Protein AF-B7Q500-F1 (afdb_monomer_lite)

Secondary structure (DSSP, 8-state):
-PPPPPPHHHHHHHHHHH--SS-HHHHHHHHHHHHHHHHHHS----TTPPP--HHHHHHHHHHHHHHHHHHHH-STHHHHHHHHHHHHHS-SSS---HHHHHHHHHHHHH-HHHHHHTHHHHHHHHTTGGGS-HHHHHHHHHHHHHHHHH-HHHHHHHHHHHHHHHH--

Sequence (169 aa):
MIPKPQDPRRIIVNMIQHSKCGWEESSQSLAELGFLLMDAFGPRTGFGRGPNTAISNDCCQLGLSIILEIFKVNKIACYNILDLLSKRLLPKTTAPVEHYFELFARMIQACPQLLVQCQARIQQLLGQLPNLPCHTTTQLLRAATPLIKVSLALRDWLMIMLRKLVFHR

pLDDT: mean 86.13, std 11.55, range [45.09, 96.88]

InterPro domains:
  IPR026171 Fanconi anemia group I protein [PTHR21818] (6-169)
  IPR029315 FANCI solenoid 2 domain [PF14676] (28-169)

Organism: Ixodes scapularis (NCBI:txid6945)

Foldseek 3Di:
DPPDDDDVLVVLLVVLQPPQDDCPVVLLVQLVVLVVLLVVLPDFDDDPDDHSDPVSVVSNVSSLSSNLSSVLRPLVCPLVNLVSLLVQLQPPDPGDNVSSLVSLLVSCVRCLPSVLVVLVSVCVSLLCLVRHDPVSNVSSCVSCVVSCVVDPVSVVSSVVSVVVVVVPD

Radius of gyration: 17.5 Å; chains: 1; bounding box: 46×30×65 Å

Structure (mmCIF, N/CA/C/O backbone):
data_AF-B7Q500-F1
#
_entry.id   AF-B7Q500-F1
#
loop_
_atom_site.group_PDB
_atom_site.id
_atom_site.type_symbol
_atom_site.label_atom_id
_atom_site.label_alt_id
_atom_site.label_comp_id
_atom_site.label_asym_id
_atom_site.label_entity_id
_atom_site.label_seq_id
_atom_site.pdbx_PDB_ins_code
_atom_site.Cartn_x
_atom_site.Cartn_y
_atom_site.Cartn_z
_atom_site.occupancy
_atom_site.B_iso_or_equiv
_atom_site.auth_seq_id
_atom_site.auth_comp_id
_atom_site.auth_asym_id
_atom_site.auth_atom_id
_atom_site.pdbx_PDB_model_num
ATOM 1 N N . MET A 1 1 ? 14.564 -16.771 36.698 1.00 51.12 1 MET A N 1
ATOM 2 C CA . MET A 1 1 ? 13.984 -16.873 35.339 1.00 51.12 1 MET A CA 1
ATOM 3 C C . MET A 1 1 ? 14.304 -15.581 34.607 1.00 51.12 1 MET A C 1
ATOM 5 O O . MET A 1 1 ? 13.882 -14.535 35.074 1.00 51.12 1 MET A O 1
ATOM 9 N N . ILE A 1 2 ? 15.098 -15.624 33.536 1.00 52.78 2 ILE A N 1
ATOM 10 C CA . ILE A 1 2 ? 15.349 -14.436 32.705 1.00 52.78 2 ILE A CA 1
ATOM 11 C C . ILE A 1 2 ? 14.108 -14.251 31.815 1.00 52.78 2 ILE A C 1
ATOM 13 O O . ILE A 1 2 ? 13.712 -15.223 31.164 1.00 52.78 2 ILE A O 1
ATOM 17 N N . PRO A 1 3 ? 13.449 -13.076 31.802 1.00 66.69 3 PRO A N 1
ATOM 18 C CA . PRO A 1 3 ? 12.312 -12.839 30.921 1.00 66.69 3 PRO A CA 1
ATOM 19 C C . PRO A 1 3 ? 12.732 -13.071 29.470 1.00 66.69 3 PRO A C 1
ATOM 21 O O . PRO A 1 3 ? 13.760 -12.556 29.030 1.00 66.69 3 PRO A O 1
ATOM 24 N N . LYS A 1 4 ? 11.949 -13.852 28.721 1.00 74.12 4 LYS A N 1
ATOM 25 C CA . LYS A 1 4 ? 12.187 -14.030 27.285 1.00 74.12 4 LYS A CA 1
ATOM 26 C C . LYS A 1 4 ? 12.161 -12.645 26.617 1.00 74.12 4 LYS A C 1
ATOM 28 O O . LYS A 1 4 ? 11.211 -11.901 26.883 1.00 74.12 4 LYS A O 1
ATOM 33 N N . PRO A 1 5 ? 13.145 -12.298 25.765 1.00 69.88 5 PRO A N 1
ATOM 34 C CA . PRO A 1 5 ? 13.110 -11.049 25.015 1.00 69.88 5 PRO A CA 1
ATOM 35 C C . PRO A 1 5 ? 11.787 -10.970 24.255 1.00 69.88 5 PRO A C 1
ATOM 37 O O . PRO A 1 5 ? 11.410 -11.913 23.556 1.00 69.88 5 PRO A O 1
ATOM 40 N N . GLN A 1 6 ? 11.038 -9.889 24.456 1.00 73.19 6 GLN A N 1
ATOM 41 C CA . GLN A 1 6 ? 9.791 -9.691 23.734 1.00 73.19 6 GLN A CA 1
ATOM 42 C C . GLN A 1 6 ? 10.103 -9.300 22.288 1.00 73.19 6 GLN A C 1
ATOM 44 O O . GLN A 1 6 ? 10.992 -8.488 22.045 1.00 73.19 6 GLN A O 1
ATOM 49 N N . ASP A 1 7 ? 9.361 -9.876 21.342 1.00 84.25 7 ASP A N 1
ATOM 50 C CA . ASP A 1 7 ? 9.485 -9.546 19.923 1.00 84.25 7 ASP A CA 1
ATOM 51 C C . ASP A 1 7 ? 9.196 -8.043 19.705 1.00 84.25 7 ASP A C 1
ATOM 53 O O . ASP A 1 7 ? 8.075 -7.600 19.998 1.00 84.25 7 ASP A O 1
ATOM 57 N N . PRO A 1 8 ? 10.166 -7.250 19.203 1.00 83.38 8 PRO A N 1
ATOM 58 C CA . PRO A 1 8 ? 9.995 -5.813 18.996 1.00 83.38 8 PRO A CA 1
ATOM 59 C C . PRO A 1 8 ? 8.817 -5.493 18.074 1.00 83.38 8 PRO A C 1
ATOM 61 O O . PRO A 1 8 ? 8.131 -4.493 18.291 1.00 83.38 8 PRO A O 1
ATOM 64 N N . ARG A 1 9 ? 8.505 -6.368 17.105 1.00 86.12 9 ARG A N 1
ATOM 65 C CA . ARG A 1 9 ? 7.332 -6.211 16.236 1.00 86.12 9 ARG A CA 1
ATOM 66 C C . ARG A 1 9 ? 6.048 -6.168 17.044 1.00 86.12 9 ARG A C 1
ATOM 68 O O . ARG A 1 9 ? 5.220 -5.286 16.837 1.00 86.12 9 ARG A O 1
ATOM 75 N N . ARG A 1 10 ? 5.900 -7.091 17.995 1.00 87.44 10 ARG A N 1
ATOM 76 C CA . ARG A 1 10 ? 4.719 -7.171 18.856 1.00 87.44 10 ARG A CA 1
ATOM 77 C C . ARG A 1 10 ? 4.587 -5.937 19.743 1.00 87.44 10 ARG A C 1
ATOM 79 O O . ARG A 1 10 ? 3.480 -5.440 19.911 1.00 87.44 10 ARG A O 1
ATOM 86 N N . ILE A 1 11 ? 5.696 -5.434 20.289 1.00 88.00 11 ILE A N 1
ATOM 87 C CA . ILE A 1 11 ? 5.688 -4.233 21.139 1.00 88.00 11 ILE A CA 1
ATOM 88 C C . ILE A 1 11 ? 5.220 -3.016 20.337 1.00 88.00 11 ILE A C 1
ATOM 90 O O . ILE A 1 11 ? 4.307 -2.317 20.771 1.00 88.00 11 ILE A O 1
ATOM 94 N N . ILE A 1 12 ? 5.804 -2.787 19.157 1.00 87.19 12 ILE A N 1
ATOM 95 C CA . ILE A 1 12 ? 5.493 -1.621 18.319 1.00 87.19 12 ILE A CA 1
ATOM 96 C C . ILE A 1 12 ? 4.048 -1.683 17.809 1.00 87.19 12 ILE A C 1
ATOM 98 O O . ILE A 1 12 ? 3.319 -0.699 17.913 1.00 87.19 12 ILE A O 1
ATOM 102 N N . VAL A 1 13 ? 3.600 -2.842 17.315 1.00 86.75 13 VAL A N 1
ATOM 103 C CA . VAL A 1 13 ? 2.211 -3.038 16.860 1.00 86.75 13 VAL A CA 1
ATOM 104 C C . VAL A 1 13 ? 1.225 -2.797 18.006 1.00 86.75 13 VAL A C 1
ATOM 106 O O . VAL A 1 13 ? 0.255 -2.063 17.828 1.00 86.75 13 VAL A O 1
ATOM 109 N N . ASN A 1 14 ? 1.500 -3.329 19.202 1.00 87.00 14 ASN A N 1
ATOM 110 C CA . ASN A 1 14 ? 0.663 -3.073 20.373 1.00 87.00 14 ASN A CA 1
ATOM 111 C C . ASN A 1 14 ? 0.640 -1.584 20.738 1.00 87.00 14 ASN A C 1
ATOM 113 O O . ASN A 1 14 ? -0.421 -1.061 21.064 1.00 87.00 14 ASN A O 1
ATOM 117 N N . MET A 1 15 ? 1.777 -0.890 20.673 1.00 85.81 15 MET A N 1
ATOM 118 C CA . MET A 1 15 ? 1.836 0.546 20.951 1.00 85.81 15 MET A CA 1
ATOM 119 C C . MET A 1 15 ? 0.925 1.333 19.999 1.00 85.81 15 MET A C 1
ATOM 121 O O . MET A 1 15 ? 0.135 2.153 20.458 1.00 85.81 15 MET A O 1
ATOM 125 N N . ILE A 1 16 ? 0.974 1.029 18.698 1.00 86.69 16 ILE A N 1
ATOM 126 C CA . ILE A 1 16 ? 0.135 1.675 17.676 1.00 86.69 16 ILE A CA 1
ATOM 127 C C . ILE A 1 16 ? -1.356 1.420 17.949 1.00 86.69 16 ILE A C 1
ATOM 129 O O . ILE A 1 16 ? -2.155 2.350 17.901 1.00 86.69 16 ILE A O 1
ATOM 133 N N . GLN A 1 17 ? -1.734 0.187 18.297 1.00 83.94 17 GLN A N 1
ATOM 134 C CA . GLN A 1 17 ? -3.132 -0.178 18.573 1.00 83.94 17 GLN A CA 1
ATOM 135 C C . GLN A 1 17 ? -3.739 0.539 19.783 1.00 83.94 17 GLN A C 1
ATOM 137 O O . GLN A 1 17 ? -4.941 0.811 19.808 1.00 83.94 17 GLN A O 1
ATOM 142 N N . HIS A 1 18 ? -2.931 0.810 20.808 1.00 81.19 18 HIS A N 1
ATOM 143 C CA . HIS A 1 18 ? -3.419 1.355 22.077 1.00 81.19 18 HIS A CA 1
ATOM 144 C C . HIS A 1 18 ? -3.279 2.878 22.174 1.00 81.19 18 HIS A C 1
ATOM 146 O O . HIS A 1 18 ? -3.793 3.474 23.122 1.00 81.19 18 HIS A O 1
ATOM 152 N N . SER A 1 19 ? -2.650 3.523 21.190 1.00 71.31 19 SER A N 1
ATOM 153 C CA . SER A 1 19 ? -2.506 4.975 21.168 1.00 71.31 19 SER A CA 1
ATOM 154 C C . SER A 1 19 ? -3.728 5.640 20.529 1.00 71.31 19 SER A C 1
ATOM 156 O O . SER A 1 19 ? -3.849 5.727 19.311 1.00 71.31 19 SER A O 1
ATOM 158 N N . LYS A 1 20 ? -4.691 6.063 21.358 1.00 62.88 20 LYS A N 1
ATOM 159 C CA . LYS A 1 20 ? -6.027 6.501 20.906 1.00 62.88 20 LYS A CA 1
ATOM 160 C C . LYS A 1 20 ? -6.207 8.016 20.714 1.00 62.88 20 LYS A C 1
ATOM 162 O O . LYS A 1 20 ? -7.281 8.413 20.277 1.00 62.88 20 LYS A O 1
ATOM 167 N N . CYS A 1 21 ? -5.228 8.871 21.037 1.00 60.34 21 CYS A N 1
ATOM 168 C CA . CYS A 1 21 ? -5.423 10.330 20.978 1.00 60.34 21 CYS A CA 1
ATOM 169 C C . CYS A 1 21 ? -4.141 11.105 20.615 1.00 60.34 21 CYS A C 1
ATOM 171 O O . CYS A 1 21 ? -3.092 10.847 21.196 1.00 60.34 21 CYS A O 1
ATOM 173 N N . GLY A 1 22 ? -4.232 12.066 19.683 1.00 63.25 22 GLY A N 1
ATOM 174 C CA . GLY A 1 22 ? -3.153 13.017 19.348 1.00 63.25 22 GLY A CA 1
ATOM 175 C C . GLY A 1 22 ? -2.041 12.498 18.426 1.00 63.25 22 GLY A C 1
ATOM 176 O O . GLY A 1 22 ? -1.045 13.182 18.228 1.00 63.25 22 GLY A O 1
ATOM 177 N N . TRP A 1 23 ? -2.195 11.303 17.854 1.00 70.94 23 TRP A N 1
ATOM 178 C CA . TRP A 1 23 ? -1.140 10.610 17.103 1.00 70.94 23 TRP A CA 1
ATOM 179 C C . TRP A 1 23 ? -1.184 10.832 15.590 1.00 70.94 23 TRP A C 1
ATOM 181 O O . TRP A 1 23 ? -0.582 10.059 14.856 1.00 70.94 23 TRP A O 1
ATOM 191 N N . GLU A 1 24 ? -1.870 11.857 15.090 1.00 72.56 24 GLU A N 1
ATOM 192 C CA . GLU A 1 24 ? -1.942 12.116 13.643 1.00 72.56 24 GLU A CA 1
ATOM 193 C C . GLU A 1 24 ? -0.548 12.360 13.042 1.00 72.56 24 GLU A C 1
ATOM 195 O O . GLU A 1 24 ? -0.126 11.653 12.126 1.00 72.56 24 GLU A O 1
ATOM 200 N N . GLU A 1 25 ? 0.222 13.274 13.638 1.00 74.94 25 GLU A N 1
ATOM 201 C CA . GLU A 1 25 ? 1.596 13.574 13.215 1.00 74.94 25 GLU A CA 1
ATOM 202 C C . GLU A 1 25 ? 2.540 12.384 13.459 1.00 74.94 25 GLU A C 1
ATOM 204 O O . GLU A 1 25 ? 3.351 12.023 12.606 1.00 74.94 25 GLU A O 1
ATOM 209 N N . SER A 1 26 ? 2.379 11.683 14.586 1.00 81.00 26 SER A N 1
ATOM 210 C CA . SER A 1 26 ? 3.158 10.475 14.886 1.00 81.00 26 SER A CA 1
ATOM 211 C C . SER A 1 26 ? 2.848 9.318 13.929 1.00 81.00 26 SER A C 1
ATOM 213 O O . SER A 1 26 ? 3.750 8.563 13.575 1.00 81.00 26 SER A O 1
ATOM 215 N N . SER A 1 27 ? 1.600 9.182 13.469 1.00 83.38 27 SER A N 1
ATOM 216 C CA . SER A 1 27 ? 1.169 8.159 12.505 1.00 83.38 27 SER A CA 1
ATOM 217 C C . SER A 1 27 ? 1.848 8.359 11.158 1.00 83.38 27 SER A C 1
ATOM 219 O O . SER A 1 27 ? 2.264 7.387 10.528 1.00 83.38 27 SER A O 1
ATOM 221 N N . GLN A 1 28 ? 1.996 9.613 10.726 1.00 86.31 28 GLN A N 1
ATOM 222 C CA . GLN A 1 28 ? 2.730 9.938 9.510 1.00 86.31 28 GLN A CA 1
ATOM 223 C C . GLN A 1 28 ? 4.206 9.543 9.632 1.00 86.31 28 GLN A C 1
ATOM 225 O O . GLN A 1 28 ? 4.689 8.765 8.808 1.00 86.31 28 GLN A O 1
ATOM 230 N N . SER A 1 29 ? 4.893 9.995 10.682 1.00 88.69 29 SER A N 1
ATOM 231 C CA . SER A 1 29 ? 6.312 9.682 10.904 1.00 88.69 29 SER A CA 1
ATOM 232 C C . SER A 1 29 ? 6.565 8.179 11.067 1.00 88.69 29 SER A C 1
ATOM 234 O O . S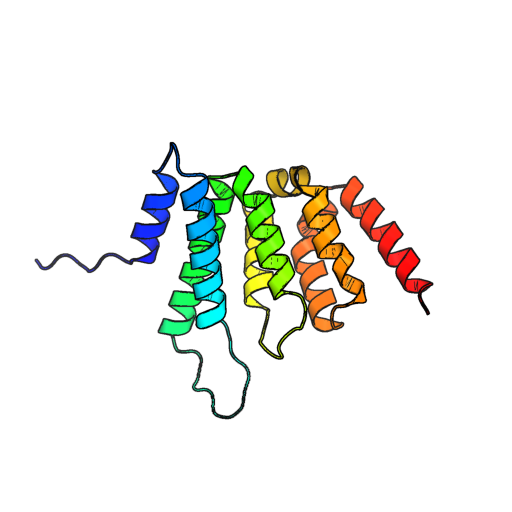ER A 1 29 ? 7.565 7.650 10.583 1.00 88.69 29 SER A O 1
ATOM 236 N N . LEU A 1 30 ? 5.646 7.446 11.703 1.00 90.88 30 LEU A N 1
ATOM 237 C CA . LEU A 1 30 ? 5.745 5.991 11.830 1.00 90.88 30 LEU A CA 1
ATOM 238 C C . LEU A 1 30 ? 5.465 5.261 10.514 1.00 90.88 30 LEU A C 1
ATOM 240 O O . LEU A 1 30 ? 6.096 4.240 10.244 1.00 90.88 30 LEU A O 1
ATOM 244 N N . ALA A 1 31 ? 4.561 5.771 9.674 1.00 93.06 31 ALA A N 1
ATOM 245 C CA . ALA A 1 31 ? 4.368 5.231 8.334 1.00 93.06 31 ALA A CA 1
ATOM 246 C C . ALA A 1 31 ? 5.637 5.433 7.495 1.00 93.06 31 ALA A C 1
ATOM 248 O O . ALA A 1 31 ? 6.090 4.499 6.836 1.00 93.06 31 ALA A O 1
ATOM 249 N N . GLU A 1 32 ? 6.253 6.615 7.573 1.00 93.62 32 GLU A N 1
ATOM 250 C CA . GLU A 1 32 ? 7.539 6.909 6.934 1.00 93.62 32 GLU A CA 1
ATOM 251 C C . GLU A 1 32 ? 8.654 5.985 7.438 1.00 93.62 32 GLU A C 1
ATOM 253 O O . GLU A 1 32 ? 9.384 5.426 6.620 1.00 93.62 32 GLU A O 1
ATOM 258 N N . LEU A 1 33 ? 8.733 5.733 8.750 1.00 94.12 33 LEU A N 1
ATOM 259 C CA . LEU A 1 33 ? 9.646 4.744 9.332 1.00 94.12 33 LEU A CA 1
ATOM 260 C C . LEU A 1 33 ? 9.386 3.333 8.786 1.00 94.12 33 LEU A C 1
ATOM 262 O O . LEU A 1 33 ? 10.324 2.624 8.424 1.00 94.12 33 LEU A O 1
ATOM 266 N N . GLY A 1 34 ? 8.122 2.914 8.710 1.00 95.69 34 GLY A N 1
ATOM 267 C CA . GLY A 1 34 ? 7.753 1.609 8.166 1.00 95.69 34 GLY A CA 1
ATOM 268 C C . GLY A 1 34 ? 8.203 1.454 6.714 1.00 95.69 34 GLY A C 1
ATOM 269 O O . GLY A 1 34 ? 8.785 0.432 6.344 1.00 95.69 34 GLY A O 1
ATOM 270 N N . PHE A 1 35 ? 8.022 2.498 5.905 1.00 95.56 35 PHE A N 1
ATOM 271 C CA . PHE A 1 35 ? 8.520 2.512 4.539 1.00 95.56 35 PHE A CA 1
ATOM 272 C C . PHE A 1 35 ? 10.051 2.551 4.474 1.00 95.56 35 PHE A C 1
ATOM 274 O O . PHE A 1 35 ? 10.621 1.851 3.647 1.00 95.56 35 PHE A O 1
ATOM 281 N N . LEU A 1 36 ? 10.727 3.294 5.356 1.00 94.75 36 LEU A N 1
ATOM 282 C CA . LEU A 1 36 ? 12.189 3.311 5.443 1.00 94.75 36 LEU A CA 1
ATOM 283 C C . LEU A 1 36 ? 12.749 1.909 5.726 1.00 94.75 36 LEU A C 1
ATOM 285 O O . LEU A 1 36 ? 13.736 1.507 5.115 1.00 94.75 36 LEU A O 1
ATOM 289 N N . LEU A 1 37 ? 12.102 1.140 6.608 1.00 94.31 37 LEU A N 1
ATOM 290 C CA . LEU A 1 37 ? 12.465 -0.256 6.864 1.00 94.31 37 LEU A CA 1
ATOM 291 C C . LEU A 1 37 ? 12.269 -1.130 5.618 1.00 94.31 37 LEU A C 1
ATOM 293 O O . LEU A 1 37 ? 13.145 -1.925 5.283 1.00 94.31 37 LEU A O 1
ATOM 297 N N . MET A 1 38 ? 11.156 -0.968 4.901 1.00 93.94 38 MET A N 1
ATOM 298 C CA . MET A 1 38 ? 10.913 -1.686 3.643 1.00 93.94 38 MET A CA 1
ATOM 299 C C . MET A 1 38 ? 11.910 -1.300 2.539 1.00 93.94 38 MET A C 1
ATOM 301 O O . MET A 1 38 ? 12.334 -2.163 1.775 1.00 93.94 38 MET A O 1
ATOM 305 N N . ASP A 1 39 ? 12.318 -0.033 2.467 1.00 91.31 39 ASP A N 1
ATOM 306 C CA . ASP A 1 39 ? 13.309 0.466 1.507 1.00 91.31 39 ASP A CA 1
ATOM 307 C C . ASP A 1 39 ? 14.712 -0.075 1.830 1.00 91.31 39 ASP A C 1
ATOM 309 O O . ASP A 1 39 ? 15.461 -0.494 0.945 1.00 91.31 39 ASP A O 1
ATOM 313 N N . ALA A 1 40 ? 15.075 -0.087 3.116 1.00 90.06 40 ALA A N 1
ATOM 314 C CA . ALA A 1 40 ? 16.387 -0.522 3.575 1.00 90.06 40 ALA A CA 1
ATOM 315 C C . ALA A 1 40 ? 16.552 -2.046 3.506 1.00 90.06 40 ALA A C 1
ATOM 317 O O . ALA A 1 40 ? 17.613 -2.519 3.091 1.00 90.06 40 ALA A O 1
ATOM 318 N N . PHE A 1 41 ? 15.521 -2.805 3.880 1.00 90.50 41 PHE A N 1
ATOM 319 C CA . PHE A 1 41 ? 15.612 -4.250 4.110 1.00 90.50 41 PHE A CA 1
ATOM 320 C C . PHE A 1 41 ? 14.772 -5.103 3.149 1.00 90.50 41 PHE A C 1
ATOM 322 O O . PHE A 1 41 ? 14.749 -6.330 3.286 1.00 90.50 41 PHE A O 1
ATOM 329 N N . GLY A 1 42 ? 14.096 -4.480 2.179 1.00 87.38 42 GLY A N 1
ATOM 330 C CA . GLY A 1 42 ? 13.365 -5.178 1.126 1.00 87.38 42 GLY A CA 1
ATOM 331 C C . GLY A 1 42 ? 14.273 -6.023 0.221 1.00 87.38 42 GLY A C 1
ATOM 332 O O . GLY A 1 42 ? 15.501 -5.887 0.261 1.00 87.38 42 GLY A O 1
ATOM 333 N N . PRO A 1 43 ? 13.693 -6.912 -0.606 1.00 83.81 43 PRO A N 1
ATOM 334 C CA . PRO A 1 43 ? 14.449 -7.765 -1.515 1.00 83.81 43 PRO A CA 1
ATOM 335 C C . PRO A 1 43 ? 15.366 -6.957 -2.429 1.00 83.81 43 PRO A C 1
ATOM 337 O O . PRO A 1 43 ? 14.957 -5.967 -3.027 1.00 83.81 43 PRO A O 1
ATOM 340 N N . ARG A 1 44 ? 16.624 -7.388 -2.551 1.00 76.81 44 ARG A N 1
ATOM 341 C CA . ARG A 1 44 ? 17.612 -6.762 -3.436 1.00 76.81 44 ARG A CA 1
ATOM 342 C C . ARG A 1 44 ? 18.045 -7.762 -4.499 1.00 76.81 44 ARG A C 1
ATOM 344 O O . ARG A 1 44 ? 18.552 -8.828 -4.172 1.00 76.81 44 ARG A O 1
ATOM 351 N N . THR A 1 45 ? 17.900 -7.399 -5.769 1.00 63.59 45 THR A N 1
ATOM 352 C CA . THR A 1 45 ? 18.462 -8.150 -6.899 1.00 63.59 45 THR A CA 1
ATOM 353 C C . THR A 1 45 ? 19.726 -7.446 -7.386 1.00 63.59 45 THR A C 1
ATOM 355 O O . THR A 1 45 ? 19.670 -6.286 -7.794 1.00 63.59 45 THR A O 1
ATOM 358 N N . GLY A 1 46 ? 20.883 -8.110 -7.320 1.00 59.69 46 GLY A N 1
ATOM 359 C CA . GLY A 1 46 ? 22.138 -7.566 -7.845 1.00 59.69 46 GLY A CA 1
ATOM 360 C C . GLY A 1 46 ? 23.358 -8.431 -7.533 1.00 59.69 46 GLY A C 1
ATOM 361 O O . GLY A 1 46 ? 23.476 -8.982 -6.440 1.00 59.69 46 GLY A O 1
ATOM 362 N N . PHE A 1 47 ? 24.277 -8.529 -8.495 1.00 45.09 47 PHE A N 1
ATOM 363 C CA . PHE A 1 47 ? 25.550 -9.238 -8.347 1.00 45.09 47 PHE A CA 1
ATOM 364 C C . PHE A 1 47 ? 26.399 -8.577 -7.245 1.00 45.09 47 PHE A C 1
ATOM 366 O O . PHE A 1 47 ? 26.542 -7.356 -7.219 1.00 45.09 47 PHE A O 1
ATOM 373 N N . GLY A 1 48 ? 26.923 -9.367 -6.302 1.00 56.09 48 GLY A N 1
ATOM 374 C CA . GLY A 1 48 ? 27.753 -8.877 -5.190 1.00 56.09 48 GLY A CA 1
ATOM 375 C C . GLY A 1 48 ? 26.998 -8.325 -3.972 1.00 56.09 48 GLY A C 1
ATOM 376 O O . GLY A 1 48 ? 27.633 -7.944 -2.991 1.00 56.09 48 GLY A O 1
ATOM 377 N N . ARG A 1 49 ? 25.657 -8.300 -3.979 1.00 57.88 49 ARG A N 1
ATOM 378 C CA . ARG A 1 49 ? 24.868 -8.012 -2.770 1.00 57.88 49 ARG A CA 1
ATOM 379 C C . ARG A 1 49 ? 24.523 -9.333 -2.085 1.00 57.88 49 ARG A C 1
ATOM 381 O O . ARG A 1 49 ? 23.946 -10.216 -2.710 1.00 57.88 49 ARG A O 1
ATOM 388 N N . GLY A 1 50 ? 24.948 -9.477 -0.827 1.00 57.69 50 GLY A N 1
ATOM 389 C CA . GLY A 1 50 ? 24.754 -10.696 -0.037 1.00 57.69 50 GLY A CA 1
ATOM 390 C C . GLY A 1 50 ? 23.279 -11.112 0.058 1.00 57.69 50 GLY A C 1
ATOM 391 O O . GLY A 1 50 ? 22.398 -10.268 -0.128 1.00 57.69 50 GLY A O 1
ATOM 392 N N . PRO A 1 51 ? 23.002 -12.400 0.329 1.00 55.81 51 PRO A N 1
ATOM 393 C CA . PRO A 1 51 ? 21.643 -12.928 0.372 1.00 55.81 51 PRO A CA 1
ATOM 394 C C . PRO A 1 51 ? 20.779 -12.123 1.345 1.00 55.81 51 PRO A C 1
ATOM 396 O O . PRO A 1 51 ? 21.262 -11.692 2.394 1.00 55.81 51 PRO A O 1
ATOM 399 N N . ASN A 1 52 ? 19.495 -11.956 1.014 1.00 64.00 52 ASN A N 1
ATOM 400 C CA . ASN A 1 52 ? 18.494 -11.498 1.974 1.00 64.00 52 ASN A CA 1
ATOM 401 C C . ASN A 1 52 ? 18.602 -12.379 3.225 1.00 64.00 52 ASN A C 1
ATOM 403 O O . ASN A 1 52 ? 18.244 -13.556 3.201 1.00 64.00 52 ASN A O 1
ATOM 407 N N . THR A 1 53 ? 19.145 -11.827 4.307 1.00 78.19 53 THR A N 1
ATOM 408 C CA . THR A 1 53 ? 19.257 -12.549 5.572 1.00 78.19 53 THR A CA 1
ATOM 409 C C . THR A 1 53 ? 17.874 -12.674 6.203 1.00 78.19 53 THR A C 1
ATOM 411 O O . THR A 1 53 ? 16.990 -11.854 5.938 1.00 78.19 53 THR A O 1
ATOM 414 N N . ALA A 1 54 ? 17.686 -13.667 7.078 1.00 79.06 54 ALA A N 1
ATOM 415 C CA . ALA A 1 54 ? 16.464 -13.782 7.879 1.00 79.06 54 ALA A CA 1
ATOM 416 C C . ALA A 1 54 ? 16.139 -12.455 8.598 1.00 79.06 54 ALA A C 1
ATOM 418 O O . ALA A 1 54 ? 15.010 -11.986 8.544 1.00 79.06 54 ALA A O 1
ATOM 419 N N . ILE A 1 55 ? 17.170 -11.779 9.119 1.00 81.69 55 ILE A N 1
ATOM 420 C CA . ILE A 1 55 ? 17.066 -10.466 9.772 1.00 81.69 55 ILE A CA 1
ATOM 421 C C . ILE A 1 55 ? 16.554 -9.387 8.806 1.00 81.69 55 ILE A C 1
ATOM 423 O O . ILE A 1 55 ? 15.696 -8.592 9.175 1.00 81.69 55 ILE A O 1
ATOM 427 N N . SER A 1 56 ? 17.047 -9.349 7.561 1.00 85.00 56 SER A N 1
ATOM 428 C CA . SER A 1 56 ? 16.561 -8.389 6.558 1.00 85.00 56 SER A CA 1
ATOM 429 C C . SER A 1 56 ? 15.081 -8.617 6.253 1.00 85.00 56 SER A C 1
ATOM 431 O O . SER A 1 56 ? 14.296 -7.671 6.212 1.00 85.00 56 SER A O 1
ATOM 433 N N . ASN A 1 57 ? 14.675 -9.879 6.095 1.00 87.00 57 ASN A N 1
ATOM 434 C CA . ASN A 1 57 ? 13.272 -10.205 5.880 1.00 87.00 57 ASN A CA 1
ATOM 435 C C . ASN A 1 57 ? 12.406 -9.800 7.085 1.00 87.00 57 ASN A C 1
ATOM 437 O O . ASN A 1 57 ? 11.366 -9.173 6.896 1.00 87.00 57 ASN A O 1
ATOM 441 N N . ASP A 1 58 ? 12.860 -10.072 8.309 1.00 89.44 58 ASP A N 1
ATOM 442 C CA . ASP A 1 58 ? 12.144 -9.707 9.535 1.00 89.44 58 ASP A CA 1
ATOM 443 C C . ASP A 1 58 ? 11.978 -8.185 9.671 1.00 89.44 58 ASP A C 1
ATOM 445 O O . ASP A 1 58 ? 10.887 -7.710 9.991 1.00 89.44 58 ASP A O 1
ATOM 449 N N . CYS A 1 59 ? 13.009 -7.400 9.344 1.00 91.44 59 CYS A N 1
ATOM 450 C CA . CYS A 1 59 ? 12.933 -5.937 9.325 1.00 91.44 59 CYS A CA 1
ATOM 451 C C . CYS A 1 59 ? 11.969 -5.410 8.250 1.00 91.44 59 CYS A C 1
ATOM 453 O O . CYS A 1 59 ? 11.193 -4.489 8.512 1.00 91.44 59 CYS A O 1
ATOM 455 N N . CYS A 1 60 ? 11.972 -6.001 7.051 1.00 93.19 60 CYS A N 1
ATOM 456 C CA . CYS A 1 60 ? 11.019 -5.641 6.001 1.00 93.19 60 CYS A CA 1
ATOM 457 C C . CYS A 1 60 ? 9.575 -5.960 6.427 1.00 93.19 60 CYS A C 1
ATOM 459 O O . CYS A 1 60 ? 8.669 -5.144 6.245 1.00 93.19 60 CYS A O 1
ATOM 461 N N . GLN A 1 61 ? 9.358 -7.125 7.045 1.00 93.50 61 GLN A N 1
ATOM 462 C CA . GLN A 1 61 ? 8.052 -7.542 7.561 1.00 93.50 61 GLN A CA 1
ATOM 463 C C . GLN A 1 61 ? 7.593 -6.680 8.743 1.00 93.50 61 GLN A C 1
ATOM 465 O O . GLN A 1 61 ? 6.398 -6.390 8.871 1.00 93.50 61 GLN A O 1
ATOM 470 N N . LEU A 1 62 ? 8.519 -6.220 9.587 1.00 94.12 62 LEU A N 1
ATOM 471 C CA . LEU A 1 62 ? 8.243 -5.221 10.615 1.00 94.12 62 LEU A CA 1
ATOM 472 C C . LEU A 1 62 ? 7.731 -3.922 9.982 1.00 94.12 62 LEU A C 1
ATOM 474 O O . LEU A 1 62 ? 6.667 -3.450 10.379 1.00 94.12 62 LEU A O 1
ATOM 478 N N . GLY A 1 63 ? 8.425 -3.399 8.967 1.00 96.19 63 GLY A N 1
ATOM 479 C CA . GLY A 1 63 ? 8.003 -2.200 8.238 1.00 96.19 63 GLY A CA 1
ATOM 480 C C . GLY A 1 63 ? 6.594 -2.330 7.658 1.00 96.19 63 GLY A C 1
ATOM 481 O O . GLY A 1 63 ? 5.733 -1.488 7.919 1.00 96.19 63 GLY A O 1
ATOM 482 N N . LEU A 1 64 ? 6.318 -3.449 6.981 1.00 96.12 64 LEU A N 1
ATOM 483 C CA . LEU A 1 64 ? 4.988 -3.770 6.457 1.00 96.12 64 LEU A CA 1
ATOM 484 C C . LEU A 1 64 ? 3.923 -3.785 7.564 1.00 96.12 64 LEU A C 1
ATOM 486 O O . LEU A 1 64 ? 2.834 -3.250 7.376 1.00 96.12 64 LEU A O 1
ATOM 490 N N . SER A 1 65 ? 4.236 -4.363 8.726 1.00 95.62 65 SER A N 1
ATOM 491 C CA . SER A 1 65 ? 3.298 -4.476 9.855 1.00 95.62 65 SER A CA 1
ATOM 492 C C . SER A 1 65 ? 2.981 -3.137 10.497 1.00 95.62 65 SER A C 1
ATOM 494 O O . SER A 1 65 ? 1.828 -2.889 10.835 1.00 95.62 65 SER A O 1
ATOM 496 N N . ILE A 1 66 ? 3.994 -2.280 10.644 1.00 94.88 66 ILE A N 1
ATOM 497 C CA . ILE A 1 66 ? 3.836 -0.921 11.162 1.00 94.88 66 ILE A CA 1
ATOM 498 C C . ILE A 1 66 ? 2.867 -0.148 10.265 1.00 94.88 66 ILE A C 1
ATOM 500 O O . ILE A 1 66 ? 1.871 0.379 10.758 1.00 94.88 66 ILE A O 1
ATOM 504 N N . ILE A 1 67 ? 3.102 -0.146 8.947 1.00 95.88 67 ILE A N 1
ATOM 505 C CA . ILE A 1 67 ? 2.246 0.573 7.990 1.00 95.88 67 ILE A CA 1
ATOM 506 C C . ILE A 1 67 ? 0.812 0.034 8.030 1.00 95.88 67 ILE A C 1
ATOM 508 O O . ILE A 1 67 ? -0.138 0.813 8.075 1.00 95.88 67 ILE A O 1
ATOM 512 N N . LEU A 1 68 ? 0.646 -1.292 8.038 1.00 95.06 68 LEU A N 1
ATOM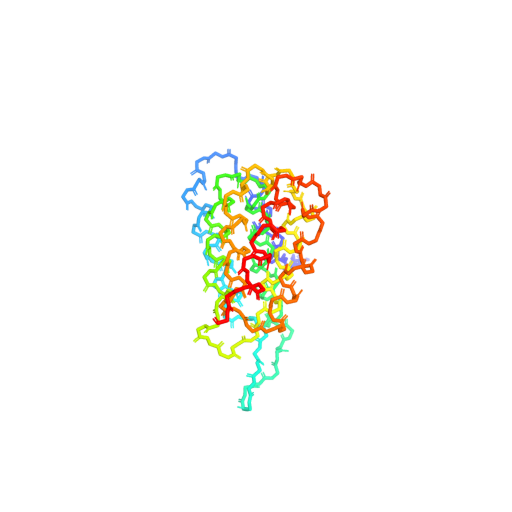 513 C CA . LEU A 1 68 ? -0.669 -1.934 8.094 1.00 95.06 68 LEU A CA 1
ATOM 514 C C . LEU A 1 68 ? -1.448 -1.570 9.349 1.00 95.06 68 LEU A C 1
ATOM 516 O O . LEU A 1 68 ? -2.659 -1.383 9.275 1.00 95.06 68 LEU A O 1
ATOM 520 N N . GLU A 1 69 ? -0.781 -1.509 10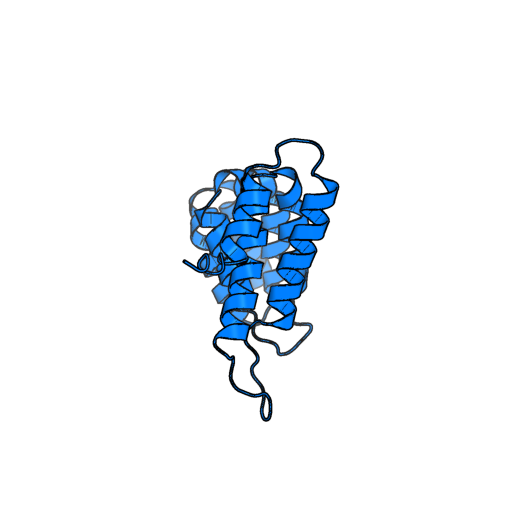.496 1.00 93.38 69 GLU A N 1
ATOM 521 C CA . GLU A 1 69 ? -1.465 -1.217 11.746 1.00 93.38 69 GLU A CA 1
ATOM 522 C C . GLU A 1 69 ? -1.863 0.255 11.832 1.00 93.38 69 GLU A C 1
ATOM 524 O O . GLU A 1 69 ? -3.002 0.560 12.182 1.00 93.38 69 GLU A O 1
ATOM 529 N N . ILE A 1 70 ? -0.986 1.161 11.388 1.00 92.12 70 ILE A N 1
ATOM 530 C CA . ILE A 1 70 ? -1.318 2.585 11.248 1.00 92.12 70 ILE A CA 1
ATOM 531 C C . ILE A 1 70 ? -2.510 2.760 10.309 1.00 92.12 70 ILE A C 1
ATOM 533 O O . ILE A 1 70 ? -3.447 3.480 10.635 1.00 92.12 70 ILE A O 1
ATOM 537 N N . PHE A 1 71 ? -2.513 2.062 9.173 1.00 91.81 71 PHE A N 1
ATOM 538 C CA . PHE A 1 71 ? -3.595 2.117 8.195 1.00 91.81 71 PHE A CA 1
ATOM 539 C C . PHE A 1 71 ? -4.957 1.683 8.768 1.00 91.81 71 PHE A C 1
ATOM 541 O O . PHE A 1 71 ? -5.984 2.253 8.403 1.00 91.81 71 PHE A O 1
ATOM 548 N N . LYS A 1 72 ? -4.982 0.696 9.674 1.00 89.81 72 LYS A N 1
ATOM 549 C CA . LYS A 1 72 ? -6.221 0.235 10.326 1.00 89.81 72 LYS A CA 1
ATOM 550 C C . LYS A 1 72 ? -6.734 1.216 11.376 1.00 89.81 72 LYS A C 1
ATOM 552 O O . LYS A 1 72 ? -7.944 1.389 11.504 1.00 89.81 72 LYS A O 1
ATOM 557 N N . VAL A 1 73 ? -5.827 1.804 12.157 1.00 85.94 73 VAL A N 1
ATOM 558 C CA . VAL A 1 73 ? -6.178 2.646 13.311 1.00 85.94 73 VAL A CA 1
ATOM 559 C C . VAL A 1 73 ? -6.447 4.090 12.883 1.00 85.94 73 VAL A C 1
ATOM 561 O O . VAL A 1 73 ? -7.360 4.725 13.409 1.00 85.94 73 VAL A O 1
ATOM 564 N N . ASN A 1 74 ? -5.709 4.597 11.892 1.00 84.38 74 ASN A N 1
ATOM 565 C CA . ASN A 1 74 ? -5.787 5.974 11.428 1.00 84.38 74 ASN A CA 1
ATOM 566 C C . ASN A 1 74 ? -6.235 6.054 9.957 1.00 84.38 74 ASN A C 1
ATOM 568 O O . ASN A 1 74 ? -5.459 5.871 9.018 1.00 84.38 74 ASN A O 1
ATOM 572 N N . LYS A 1 75 ? -7.506 6.416 9.754 1.00 79.75 75 LYS A N 1
ATOM 573 C CA . LYS A 1 75 ? -8.097 6.584 8.417 1.00 79.75 75 LYS A CA 1
ATOM 574 C C . LYS A 1 75 ? -7.479 7.743 7.629 1.00 79.75 75 LYS A C 1
ATOM 576 O O . LYS A 1 75 ? -7.396 7.659 6.405 1.00 79.75 75 LYS A O 1
ATOM 581 N N . ILE A 1 76 ? -7.046 8.807 8.306 1.00 82.75 76 ILE A N 1
ATOM 582 C CA . ILE A 1 76 ? -6.445 9.994 7.679 1.00 82.75 76 ILE A CA 1
ATOM 583 C C . ILE A 1 76 ? -5.080 9.623 7.080 1.00 82.75 76 ILE A C 1
ATOM 585 O O . ILE A 1 76 ? -4.746 10.052 5.972 1.00 82.75 76 ILE A O 1
ATOM 589 N N . ALA A 1 77 ? -4.350 8.711 7.732 1.00 85.62 77 ALA A N 1
ATOM 590 C CA . ALA A 1 77 ? -3.075 8.195 7.241 1.00 85.62 77 ALA A CA 1
ATOM 591 C C . ALA A 1 77 ? -3.184 7.443 5.898 1.00 85.62 77 ALA A C 1
ATOM 593 O O . ALA A 1 77 ? -2.180 7.326 5.194 1.00 85.62 77 ALA A O 1
ATOM 594 N N . CYS A 1 78 ? -4.376 6.980 5.492 1.00 89.44 78 CYS A N 1
ATOM 595 C CA . CYS A 1 78 ? -4.580 6.274 4.221 1.00 89.44 78 CYS A CA 1
ATOM 596 C C . CYS A 1 78 ? -4.055 7.068 3.017 1.00 89.44 78 CYS A C 1
ATOM 598 O O . CYS A 1 78 ? -3.396 6.501 2.145 1.00 89.44 78 CYS A O 1
ATOM 600 N N . TYR A 1 79 ? -4.326 8.376 2.961 1.00 90.25 79 TYR A N 1
ATOM 601 C CA . TYR A 1 79 ? -3.892 9.216 1.843 1.00 90.25 79 TYR A CA 1
ATOM 602 C C . TYR A 1 79 ? -2.365 9.274 1.754 1.00 90.25 79 TYR A C 1
ATOM 604 O O . TYR A 1 79 ? -1.804 9.008 0.691 1.00 90.25 79 TYR A O 1
ATOM 612 N N . ASN A 1 80 ? -1.701 9.541 2.882 1.00 90.94 80 ASN A N 1
ATOM 613 C CA . ASN A 1 80 ? -0.245 9.604 2.953 1.00 90.94 80 ASN A CA 1
ATOM 614 C C . ASN A 1 80 ? 0.408 8.251 2.623 1.00 90.94 80 ASN A C 1
ATOM 616 O O . ASN A 1 80 ? 1.355 8.191 1.844 1.00 90.94 80 ASN A O 1
ATOM 620 N N . ILE A 1 81 ? -0.125 7.148 3.157 1.00 94.50 81 ILE A N 1
ATOM 621 C CA . ILE A 1 81 ? 0.398 5.802 2.890 1.00 94.50 81 ILE A CA 1
ATOM 622 C C . ILE A 1 81 ? 0.297 5.465 1.397 1.00 94.50 81 ILE A C 1
ATOM 624 O O . ILE A 1 81 ? 1.262 4.960 0.826 1.00 94.50 81 ILE A O 1
ATOM 628 N N . LEU A 1 82 ? -0.830 5.771 0.743 1.00 93.31 82 LEU A N 1
ATOM 629 C CA . LEU A 1 82 ? -0.994 5.537 -0.696 1.00 93.31 82 LEU A CA 1
ATOM 630 C C . LEU A 1 82 ? -0.066 6.423 -1.541 1.00 93.31 82 LEU A C 1
ATOM 632 O O . LEU A 1 82 ? 0.477 5.946 -2.537 1.00 93.31 82 LEU A O 1
ATOM 636 N N . ASP A 1 83 ? 0.173 7.673 -1.137 1.00 91.12 83 ASP A N 1
ATOM 637 C CA . ASP A 1 83 ? 1.144 8.550 -1.804 1.00 91.12 83 ASP A CA 1
ATOM 638 C C . ASP A 1 83 ? 2.578 8.015 -1.673 1.00 91.12 83 ASP A C 1
ATOM 640 O O . ASP A 1 83 ? 3.328 7.961 -2.653 1.00 91.12 83 ASP A O 1
ATOM 644 N N . LEU A 1 84 ? 2.967 7.589 -0.469 1.00 93.25 84 LEU A N 1
ATOM 645 C CA . LEU A 1 84 ? 4.270 6.982 -0.192 1.00 93.25 84 LEU A CA 1
ATOM 646 C C . LEU A 1 84 ? 4.463 5.663 -0.947 1.00 93.25 84 LEU A C 1
ATOM 648 O O . LEU A 1 84 ? 5.558 5.410 -1.457 1.00 93.25 84 LEU A O 1
ATOM 652 N N . LEU A 1 85 ? 3.412 4.852 -1.057 1.00 93.19 85 LEU A N 1
ATOM 653 C CA . LEU A 1 85 ? 3.401 3.631 -1.855 1.00 93.19 85 LEU A CA 1
ATOM 654 C C . LEU A 1 85 ? 3.585 3.954 -3.344 1.00 93.19 85 LEU A C 1
ATOM 656 O O . LEU A 1 85 ? 4.469 3.400 -3.996 1.00 93.19 85 LEU A O 1
ATOM 660 N N . SER A 1 86 ? 2.804 4.899 -3.876 1.00 90.00 86 SER A N 1
ATOM 661 C CA . SER A 1 86 ? 2.862 5.286 -5.289 1.00 90.00 86 SER A CA 1
ATOM 662 C C . SER A 1 86 ? 4.257 5.759 -5.700 1.00 90.00 86 SER A C 1
ATOM 664 O O . SER A 1 86 ? 4.726 5.398 -6.776 1.00 90.00 86 SER A O 1
ATOM 666 N N . LYS A 1 87 ? 4.950 6.526 -4.847 1.00 89.56 87 LYS A N 1
ATOM 667 C CA . LYS A 1 87 ? 6.314 7.022 -5.115 1.00 89.56 87 LYS A CA 1
ATOM 668 C C . LYS A 1 87 ? 7.350 5.905 -5.299 1.00 89.56 87 LYS A C 1
ATOM 670 O O . LYS A 1 87 ? 8.359 6.147 -5.956 1.00 89.56 87 LYS A O 1
ATOM 675 N N . ARG A 1 88 ? 7.113 4.723 -4.720 1.00 89.38 88 ARG A N 1
ATOM 676 C CA . ARG A 1 88 ? 8.028 3.565 -4.738 1.00 89.38 88 ARG A CA 1
ATOM 677 C C . ARG A 1 88 ? 7.715 2.561 -5.840 1.00 89.38 88 ARG A C 1
ATOM 679 O O . ARG A 1 88 ? 8.591 1.805 -6.236 1.00 89.38 88 ARG A O 1
ATOM 686 N N . LEU A 1 89 ? 6.483 2.573 -6.345 1.00 83.38 89 LEU A N 1
ATOM 687 C CA . LEU A 1 89 ? 6.072 1.728 -7.465 1.00 83.38 89 LEU A CA 1
ATOM 688 C C . LEU A 1 89 ? 6.534 2.276 -8.821 1.00 83.38 89 LEU A C 1
ATOM 690 O O . LEU A 1 89 ? 6.636 1.508 -9.776 1.00 83.38 89 LEU A O 1
ATOM 694 N N . LEU A 1 90 ? 6.839 3.576 -8.920 1.00 74.50 90 LEU A N 1
ATOM 695 C CA . LEU A 1 90 ? 7.453 4.132 -10.124 1.00 74.50 90 LEU A CA 1
ATOM 696 C C . LEU A 1 90 ? 8.922 3.685 -10.226 1.00 74.50 90 LEU A C 1
ATOM 698 O O . LEU A 1 90 ? 9.678 3.871 -9.268 1.00 74.50 90 LEU A O 1
ATOM 702 N N . PRO A 1 91 ? 9.357 3.167 -11.387 1.00 62.06 91 PRO A N 1
ATOM 703 C CA . PRO A 1 91 ? 10.709 2.664 -11.594 1.00 62.06 91 PRO A CA 1
ATOM 704 C C . PRO A 1 91 ? 11.711 3.824 -11.657 1.00 62.06 91 PRO A C 1
ATOM 706 O O . PRO A 1 91 ? 12.107 4.281 -12.724 1.00 62.06 91 PRO A O 1
ATOM 709 N N . LYS A 1 92 ? 12.127 4.329 -10.495 1.00 60.25 92 LYS A N 1
ATOM 710 C CA . LYS A 1 92 ? 13.310 5.197 -10.375 1.00 60.25 92 LYS A CA 1
ATOM 711 C C . LYS A 1 92 ? 14.590 4.386 -10.177 1.00 60.25 92 LYS A C 1
ATOM 713 O O . LYS A 1 92 ? 15.684 4.924 -10.300 1.00 60.25 92 LYS A O 1
ATOM 718 N N . THR A 1 93 ? 14.459 3.103 -9.848 1.00 58.66 93 THR A N 1
ATOM 719 C CA . THR A 1 93 ? 15.564 2.202 -9.525 1.00 58.66 93 THR A CA 1
ATOM 720 C C . THR A 1 93 ? 15.259 0.803 -10.064 1.00 58.66 93 THR A C 1
ATOM 722 O O . THR A 1 93 ? 14.102 0.431 -10.239 1.00 58.66 93 THR A O 1
ATOM 725 N N . THR A 1 94 ? 16.293 0.000 -10.315 1.00 65.81 94 THR A N 1
ATOM 726 C CA . THR A 1 94 ? 16.172 -1.419 -10.704 1.00 65.81 94 THR A CA 1
ATOM 727 C C . THR A 1 94 ? 15.865 -2.335 -9.511 1.00 65.81 94 THR A C 1
ATOM 729 O O . THR A 1 94 ? 16.115 -3.538 -9.577 1.00 65.81 94 THR A O 1
ATOM 732 N N . ALA A 1 95 ? 15.424 -1.774 -8.380 1.00 75.12 95 ALA A N 1
ATOM 733 C CA . ALA A 1 95 ? 15.169 -2.543 -7.173 1.00 75.12 95 ALA A CA 1
ATOM 734 C C . ALA A 1 95 ? 13.843 -3.322 -7.296 1.00 75.12 95 ALA A C 1
ATOM 736 O O . ALA A 1 95 ? 12.888 -2.796 -7.870 1.00 75.12 95 ALA A O 1
ATOM 737 N N . PRO A 1 96 ? 13.769 -4.545 -6.745 1.00 82.94 96 PRO A N 1
ATOM 738 C CA . PRO A 1 96 ? 12.519 -5.285 -6.582 1.00 82.94 96 PRO A CA 1
ATOM 739 C C . PRO A 1 96 ? 11.456 -4.447 -5.860 1.00 82.94 96 PRO A C 1
ATOM 741 O O . PRO A 1 96 ? 11.768 -3.708 -4.923 1.00 82.94 96 PRO A O 1
ATOM 744 N N . VAL A 1 97 ? 10.201 -4.568 -6.289 1.00 88.44 97 VAL A N 1
ATOM 745 C CA . VAL A 1 97 ? 9.051 -3.806 -5.758 1.00 88.44 97 VAL A CA 1
ATOM 746 C C . VAL A 1 97 ? 7.929 -4.710 -5.230 1.00 88.44 97 VAL A C 1
ATOM 748 O O . VAL A 1 97 ? 6.869 -4.237 -4.821 1.00 88.44 97 VAL A O 1
ATOM 751 N N . GLU A 1 98 ? 8.149 -6.022 -5.219 1.00 89.06 98 GLU A N 1
ATOM 752 C CA . GLU A 1 98 ? 7.175 -7.060 -4.886 1.00 89.06 98 GLU A CA 1
ATOM 753 C C . GLU A 1 98 ? 6.594 -6.899 -3.476 1.00 89.06 98 GLU A C 1
ATOM 755 O O . GLU A 1 98 ? 5.391 -7.075 -3.273 1.00 89.06 98 GLU A O 1
ATOM 760 N N . HIS A 1 99 ? 7.417 -6.506 -2.503 1.00 92.19 99 HIS A N 1
ATOM 761 C CA . HIS A 1 99 ? 6.991 -6.283 -1.118 1.00 92.19 99 HIS A CA 1
ATOM 762 C C . HIS A 1 99 ? 6.025 -5.098 -0.975 1.00 92.19 99 HIS A C 1
ATOM 764 O O . HIS A 1 99 ? 5.177 -5.105 -0.083 1.00 92.19 99 HIS A O 1
ATOM 770 N N . TYR A 1 100 ? 6.073 -4.110 -1.874 1.00 94.12 100 TYR A N 1
ATOM 771 C CA . TYR A 1 100 ? 5.076 -3.033 -1.913 1.00 94.12 100 TYR A CA 1
ATOM 772 C C . TYR A 1 100 ? 3.738 -3.509 -2.482 1.00 94.12 100 TYR A C 1
ATOM 774 O O . TYR A 1 100 ? 2.682 -3.072 -2.019 1.00 94.12 100 TYR A O 1
ATOM 782 N N . PHE A 1 101 ? 3.754 -4.435 -3.445 1.00 93.19 101 PHE A N 1
ATOM 783 C CA . PHE A 1 101 ? 2.526 -5.076 -3.916 1.00 93.19 101 PHE A CA 1
ATOM 784 C C . PHE A 1 101 ? 1.900 -5.967 -2.847 1.00 93.19 101 PHE A C 1
ATOM 786 O O . PHE A 1 101 ? 0.675 -5.970 -2.714 1.00 93.19 101 PHE A O 1
ATOM 793 N N . GLU A 1 102 ? 2.715 -6.663 -2.047 1.00 94.38 102 GLU A N 1
ATOM 794 C CA . GLU A 1 102 ? 2.216 -7.381 -0.872 1.00 94.38 102 GLU A CA 1
ATOM 795 C C . GLU A 1 102 ? 1.550 -6.416 0.115 1.00 94.38 102 GLU A C 1
ATOM 797 O O . GLU A 1 102 ? 0.406 -6.651 0.507 1.00 94.38 102 GLU A O 1
ATOM 802 N N . LEU A 1 103 ? 2.210 -5.307 0.471 1.00 96.44 103 LEU A N 1
ATOM 803 C CA . LEU A 1 103 ? 1.627 -4.284 1.343 1.00 96.44 103 LEU A CA 1
ATOM 804 C C . LEU A 1 103 ? 0.270 -3.802 0.807 1.00 96.44 103 LEU A C 1
ATOM 806 O O . LEU A 1 103 ? -0.717 -3.807 1.543 1.00 96.44 103 LEU A O 1
ATOM 810 N N . PHE A 1 104 ? 0.192 -3.451 -0.479 1.00 95.81 104 PHE A N 1
ATOM 811 C CA . PHE A 1 104 ? -1.050 -2.982 -1.092 1.00 95.81 104 PHE A CA 1
ATOM 812 C C . PHE A 1 104 ? -2.165 -4.035 -1.044 1.00 95.81 104 PHE A C 1
ATOM 814 O O . PHE A 1 104 ? -3.294 -3.733 -0.652 1.00 95.81 104 PHE A O 1
ATOM 821 N N . ALA A 1 105 ? -1.848 -5.289 -1.375 1.00 95.81 105 ALA A N 1
ATOM 822 C CA . ALA A 1 105 ? -2.802 -6.390 -1.300 1.00 95.81 105 ALA A CA 1
ATOM 823 C C . ALA A 1 105 ? -3.311 -6.600 0.135 1.00 95.81 105 ALA A C 1
ATOM 825 O O . ALA A 1 105 ? -4.511 -6.785 0.348 1.00 95.81 105 ALA A O 1
ATOM 826 N N . ARG A 1 106 ? -2.427 -6.518 1.136 1.00 96.56 106 ARG A N 1
ATOM 827 C CA . ARG A 1 106 ? -2.811 -6.654 2.545 1.00 96.56 106 ARG A CA 1
ATOM 828 C C . ARG A 1 106 ? -3.653 -5.481 3.042 1.00 96.56 106 ARG A C 1
ATOM 830 O O . ARG A 1 106 ? -4.573 -5.705 3.821 1.00 96.56 106 ARG A O 1
ATOM 837 N N . MET A 1 107 ? -3.389 -4.255 2.584 1.00 95.75 107 MET A N 1
ATOM 838 C CA . MET A 1 107 ? -4.242 -3.096 2.878 1.00 95.75 107 MET A CA 1
ATOM 839 C C . MET A 1 107 ? -5.662 -3.310 2.337 1.00 95.75 107 MET A C 1
ATOM 841 O O . MET A 1 107 ? -6.634 -3.098 3.063 1.00 95.75 107 MET A O 1
ATOM 845 N N . ILE A 1 108 ? -5.788 -3.797 1.094 1.00 95.62 108 ILE A N 1
ATOM 846 C CA . ILE A 1 108 ? -7.086 -4.125 0.484 1.00 95.62 108 ILE A CA 1
ATOM 847 C C . ILE A 1 108 ? -7.808 -5.216 1.272 1.00 95.62 108 ILE A C 1
ATOM 849 O O . ILE A 1 108 ? -9.009 -5.104 1.496 1.00 95.62 108 ILE A O 1
ATOM 853 N N . GLN A 1 109 ? -7.093 -6.253 1.709 1.00 94.69 109 GLN A N 1
ATOM 854 C CA . GLN A 1 109 ? -7.672 -7.322 2.526 1.00 94.69 109 GLN A CA 1
ATOM 855 C C . GLN A 1 109 ? -8.119 -6.823 3.906 1.00 94.69 109 GLN A C 1
ATOM 857 O O . GLN A 1 109 ? -9.168 -7.237 4.389 1.00 94.69 109 GLN A O 1
ATOM 862 N N . ALA A 1 110 ? -7.339 -5.944 4.539 1.00 93.62 110 ALA A N 1
ATOM 863 C CA . ALA A 1 110 ? -7.604 -5.477 5.894 1.00 93.62 110 ALA A CA 1
ATOM 864 C C . ALA A 1 110 ? -8.773 -4.484 5.963 1.00 93.62 110 ALA A C 1
ATOM 866 O O . ALA A 1 110 ? -9.625 -4.604 6.842 1.00 93.62 110 ALA A O 1
ATOM 867 N N . CYS A 1 111 ? -8.816 -3.487 5.072 1.00 93.12 111 CYS A N 1
ATOM 868 C CA . CYS A 1 111 ? -9.822 -2.420 5.123 1.00 93.12 111 CYS A CA 1
ATOM 869 C C . CYS A 1 111 ? -10.282 -1.992 3.714 1.00 93.12 111 CYS A C 1
ATOM 871 O O . CYS A 1 111 ? -10.043 -0.850 3.308 1.00 93.12 111 CYS A O 1
ATOM 873 N N . PRO A 1 112 ? -10.988 -2.853 2.954 1.00 93.06 112 PRO A N 1
ATOM 874 C CA . PRO A 1 112 ? -11.395 -2.539 1.581 1.00 93.06 112 PRO A CA 1
ATOM 875 C C . PRO A 1 112 ? -12.317 -1.314 1.511 1.00 93.06 112 PRO A C 1
ATOM 877 O O . PRO A 1 112 ? -12.175 -0.488 0.615 1.00 93.06 112 PRO A O 1
ATOM 880 N N . GLN A 1 113 ? -13.219 -1.150 2.485 1.00 91.19 113 GLN A N 1
ATOM 881 C CA . GLN A 1 113 ? -14.148 -0.014 2.536 1.00 91.19 113 GLN A CA 1
ATOM 882 C C . GLN A 1 113 ? -13.424 1.333 2.687 1.00 91.19 113 GLN A C 1
ATOM 884 O O . GLN A 1 113 ? -13.830 2.311 2.064 1.00 91.19 113 GLN A O 1
ATOM 889 N N . LEU A 1 114 ? -12.329 1.378 3.457 1.00 91.25 114 LEU A N 1
ATOM 890 C CA . LEU A 1 114 ? -11.510 2.585 3.602 1.00 91.25 114 LEU A CA 1
ATOM 891 C C . LEU A 1 114 ? -10.871 2.973 2.261 1.00 91.25 114 LEU A C 1
ATOM 893 O O . LEU A 1 114 ? -10.903 4.135 1.870 1.00 91.25 114 LEU A O 1
ATOM 897 N N . LEU A 1 115 ? -10.367 1.997 1.501 1.00 92.31 115 LEU A N 1
ATOM 898 C CA . LEU A 1 115 ? -9.787 2.263 0.180 1.00 92.31 115 LEU A CA 1
ATOM 899 C C . LEU A 1 115 ? -10.831 2.682 -0.859 1.00 92.31 115 LEU A C 1
ATOM 901 O O . LEU A 1 115 ? -10.513 3.481 -1.738 1.00 92.31 115 LEU A O 1
ATOM 905 N N . VAL A 1 116 ? -12.072 2.190 -0.754 1.00 90.88 116 VAL A N 1
ATOM 906 C CA . VAL A 1 116 ? -13.188 2.687 -1.578 1.00 90.88 116 VAL A CA 1
ATOM 907 C C . VAL A 1 116 ? -13.479 4.157 -1.262 1.00 90.88 116 VAL A C 1
ATOM 909 O O . VAL A 1 116 ? -13.678 4.943 -2.183 1.00 90.88 116 VAL A O 1
ATOM 912 N N . GLN A 1 117 ? -13.438 4.566 0.010 1.00 89.94 117 GLN A N 1
ATOM 913 C CA . GLN A 1 117 ? -13.589 5.979 0.395 1.00 89.94 117 GLN A CA 1
ATOM 914 C C . GLN A 1 117 ? -12.432 6.850 -0.121 1.00 89.94 117 GLN A C 1
ATOM 916 O O . GLN A 1 117 ? -12.634 8.009 -0.474 1.00 89.94 117 GLN A O 1
ATOM 921 N N . CYS A 1 118 ? -11.232 6.281 -0.243 1.00 88.81 118 CYS A N 1
ATOM 922 C CA . CYS A 1 118 ? -10.047 6.931 -0.806 1.00 88.81 118 CYS A CA 1
ATOM 923 C C . CYS A 1 118 ? -9.883 6.700 -2.322 1.00 88.81 118 CYS A C 1
ATOM 925 O O . CYS A 1 118 ? -8.756 6.674 -2.830 1.00 88.81 118 CYS A O 1
ATOM 927 N N . GLN A 1 119 ? -10.988 6.554 -3.067 1.00 90.38 119 GLN A N 1
ATOM 928 C CA . GLN A 1 119 ? -10.977 6.203 -4.494 1.00 90.38 119 GLN A CA 1
ATOM 929 C C . GLN A 1 119 ? -10.055 7.093 -5.339 1.00 90.38 119 GLN A C 1
ATOM 931 O O . GLN A 1 119 ? -9.357 6.576 -6.207 1.00 90.38 119 GLN A O 1
ATOM 936 N N . ALA A 1 120 ? -10.006 8.403 -5.085 1.00 91.25 120 ALA A N 1
ATOM 937 C CA . ALA A 1 120 ? -9.164 9.327 -5.848 1.00 91.25 120 ALA A CA 1
ATOM 938 C C . ALA A 1 120 ? -7.669 8.951 -5.796 1.00 91.25 120 ALA A C 1
ATOM 940 O O . ALA A 1 120 ? -6.987 9.000 -6.818 1.00 91.25 120 ALA A O 1
ATOM 941 N N . ARG A 1 121 ? -7.159 8.498 -4.640 1.00 90.56 121 ARG A N 1
ATOM 942 C CA . ARG A 1 121 ? -5.762 8.043 -4.505 1.00 90.56 121 ARG A CA 1
ATOM 943 C C . ARG A 1 121 ? -5.520 6.709 -5.195 1.00 90.56 121 ARG A C 1
ATOM 945 O O . ARG A 1 121 ? -4.482 6.524 -5.821 1.00 90.56 121 ARG A O 1
ATOM 952 N N . ILE A 1 122 ? -6.495 5.805 -5.149 1.00 93.06 122 ILE A N 1
ATOM 953 C CA . ILE A 1 122 ? -6.425 4.539 -5.889 1.00 93.06 122 ILE A CA 1
ATOM 954 C C . ILE A 1 122 ? -6.415 4.790 -7.399 1.00 93.06 122 ILE A C 1
ATOM 956 O O . ILE A 1 122 ? -5.619 4.188 -8.115 1.00 93.06 122 ILE A O 1
ATOM 960 N N . GLN A 1 123 ? -7.248 5.710 -7.887 1.00 94.12 123 GLN A N 1
ATOM 961 C CA . GLN A 1 123 ? -7.241 6.133 -9.286 1.00 94.12 123 GLN A CA 1
ATOM 962 C C . GLN A 1 123 ? -5.913 6.788 -9.667 1.00 94.12 123 GLN A C 1
ATOM 964 O O . GLN A 1 123 ? -5.395 6.510 -10.739 1.00 94.12 123 GLN A O 1
ATOM 969 N N . GLN A 1 124 ? -5.312 7.605 -8.800 1.00 91.31 124 GLN A N 1
ATOM 970 C CA . GLN A 1 124 ? -3.983 8.163 -9.064 1.00 91.31 124 GLN A CA 1
ATOM 971 C C . GLN A 1 124 ? -2.904 7.083 -9.153 1.00 91.31 124 GLN A C 1
ATOM 973 O O . GLN A 1 124 ? -2.083 7.139 -10.068 1.00 91.31 124 GLN A O 1
ATOM 978 N N . LEU A 1 125 ? -2.938 6.090 -8.258 1.00 91.50 125 LEU A N 1
ATOM 979 C CA . LEU A 1 125 ? -2.010 4.962 -8.267 1.00 91.50 125 LEU A CA 1
ATOM 980 C C . LEU A 1 125 ? -2.156 4.123 -9.546 1.00 91.50 125 LEU A C 1
ATOM 982 O O . LEU A 1 125 ? -1.176 3.873 -10.243 1.00 91.50 125 LEU A O 1
ATOM 986 N N . LEU A 1 126 ? -3.384 3.730 -9.897 1.00 92.94 126 LEU A N 1
ATOM 987 C CA . LEU A 1 126 ? -3.673 2.997 -11.136 1.00 92.94 126 LEU A CA 1
ATOM 988 C C . LEU A 1 126 ? -3.488 3.867 -12.388 1.00 92.94 126 LEU A C 1
ATOM 990 O O . LEU A 1 126 ? -3.251 3.356 -13.474 1.00 92.94 126 LEU A O 1
ATOM 994 N N . GLY A 1 127 ? -3.558 5.187 -12.265 1.00 91.81 127 GLY A N 1
ATOM 995 C CA . GLY A 1 127 ? -3.286 6.120 -13.355 1.00 91.81 127 GLY A CA 1
ATOM 996 C C . GLY A 1 127 ? -1.832 6.074 -13.823 1.00 91.81 127 GLY A C 1
ATOM 997 O O . GLY A 1 127 ? -1.543 6.510 -14.932 1.00 91.81 127 GLY A O 1
ATOM 998 N N . GLN A 1 128 ? -0.929 5.509 -13.016 1.00 88.88 128 GLN A N 1
ATOM 999 C CA . GLN A 1 128 ? 0.484 5.349 -13.360 1.00 88.88 128 GLN A CA 1
ATOM 1000 C C . GLN A 1 128 ? 0.758 4.165 -14.291 1.00 88.88 128 GLN A C 1
ATOM 1002 O O . GLN A 1 128 ? 1.864 4.088 -14.817 1.00 88.88 128 GLN A O 1
ATOM 1007 N N . LEU A 1 129 ? -0.214 3.271 -14.535 1.00 90.94 129 LEU A N 1
ATOM 1008 C CA . LEU A 1 129 ? -0.043 2.080 -15.387 1.00 90.94 129 LEU A CA 1
ATOM 1009 C C . LEU A 1 129 ? 0.685 2.328 -16.727 1.00 90.94 129 LEU A C 1
ATOM 1011 O O . LEU A 1 129 ? 1.517 1.491 -17.075 1.00 90.94 129 LEU A O 1
ATOM 1015 N N . PRO A 1 130 ? 0.460 3.437 -17.466 1.00 89.56 130 PRO A N 1
ATOM 1016 C CA . PRO A 1 130 ? 1.157 3.690 -18.735 1.00 89.56 130 PRO A CA 1
ATOM 1017 C C . PRO A 1 130 ? 2.675 3.834 -18.588 1.00 89.56 130 PRO A C 1
ATOM 1019 O O . PRO A 1 130 ? 3.414 3.575 -19.530 1.00 89.56 130 PRO A O 1
ATOM 1022 N N . ASN A 1 131 ? 3.133 4.244 -17.404 1.00 87.88 131 ASN A N 1
ATOM 1023 C CA . ASN A 1 131 ? 4.534 4.527 -17.101 1.00 87.88 131 ASN A CA 1
ATOM 1024 C C . ASN A 1 131 ? 5.242 3.337 -16.432 1.00 87.88 131 ASN A C 1
ATOM 1026 O O . ASN A 1 131 ? 6.417 3.436 -16.078 1.00 87.88 131 ASN A O 1
ATOM 1030 N N . LEU A 1 132 ? 4.529 2.231 -16.196 1.00 87.25 132 LEU A N 1
ATOM 1031 C CA . LEU A 1 132 ? 5.047 1.065 -15.488 1.00 87.25 132 LEU A CA 1
ATOM 1032 C C . LEU A 1 132 ? 5.440 -0.054 -16.467 1.00 87.25 132 LEU A C 1
ATOM 1034 O O . LEU A 1 132 ? 4.726 -0.307 -17.441 1.00 87.25 132 LEU A O 1
ATOM 1038 N N . PRO A 1 133 ? 6.529 -0.800 -16.192 1.00 88.19 133 PRO A N 1
ATOM 1039 C CA . PRO A 1 133 ? 6.863 -2.007 -16.939 1.00 88.19 133 PRO A CA 1
ATOM 1040 C C . PRO A 1 133 ? 5.716 -3.023 -16.908 1.00 88.19 133 PRO A C 1
ATOM 1042 O O . PRO A 1 133 ? 4.992 -3.129 -15.916 1.00 88.19 133 PRO A O 1
ATOM 1045 N N . CYS A 1 134 ? 5.587 -3.836 -17.961 1.00 88.56 134 CYS A N 1
ATOM 1046 C CA . CYS A 1 134 ? 4.491 -4.805 -18.109 1.00 88.56 134 CYS A CA 1
ATOM 1047 C C . CYS A 1 134 ? 4.321 -5.734 -16.885 1.00 88.56 134 CYS A C 1
ATOM 1049 O O . CYS A 1 134 ? 3.198 -5.977 -16.430 1.00 88.56 134 CYS A O 1
ATOM 1051 N N . HIS A 1 135 ? 5.432 -6.201 -16.307 1.00 87.88 135 HIS A N 1
ATOM 1052 C CA . HIS A 1 135 ? 5.430 -7.023 -15.095 1.00 87.88 135 HIS A CA 1
ATOM 1053 C C . HIS A 1 135 ? 4.810 -6.284 -13.894 1.00 87.88 135 HIS A C 1
ATOM 1055 O O . HIS A 1 135 ? 3.857 -6.774 -13.288 1.00 87.88 135 HIS A O 1
ATOM 1061 N N . THR A 1 136 ? 5.289 -5.071 -13.610 1.00 89.50 136 THR A N 1
ATOM 1062 C CA . THR A 1 136 ? 4.821 -4.187 -12.529 1.00 89.50 136 THR A CA 1
ATOM 1063 C C . THR A 1 136 ? 3.343 -3.827 -12.699 1.00 89.50 136 THR A C 1
ATOM 1065 O O . THR A 1 136 ? 2.563 -3.916 -11.753 1.00 89.50 136 THR A O 1
ATOM 1068 N N . THR A 1 137 ? 2.928 -3.510 -13.927 1.00 91.25 137 THR A N 1
ATOM 1069 C CA . THR A 1 137 ? 1.528 -3.276 -14.312 1.00 91.25 137 THR A CA 1
ATOM 1070 C C . THR A 1 137 ? 0.641 -4.475 -13.988 1.00 91.25 137 THR A C 1
ATOM 1072 O O . THR A 1 137 ? -0.413 -4.335 -13.364 1.00 91.25 137 THR A O 1
ATOM 1075 N N . THR A 1 138 ? 1.084 -5.678 -14.355 1.00 91.75 138 THR A N 1
ATOM 1076 C CA . THR A 1 138 ? 0.339 -6.915 -14.097 1.00 91.75 138 THR A CA 1
ATOM 1077 C C . THR A 1 138 ? 0.204 -7.186 -12.598 1.00 91.75 138 THR A C 1
ATOM 1079 O O . THR A 1 138 ? -0.878 -7.547 -12.133 1.00 91.75 138 THR A O 1
ATOM 1082 N N . GLN A 1 139 ? 1.276 -6.995 -11.826 1.00 92.31 139 GLN A N 1
ATOM 1083 C CA . GLN A 1 139 ? 1.251 -7.174 -10.374 1.00 92.31 139 GLN A CA 1
ATOM 1084 C C . GLN A 1 139 ? 0.333 -6.159 -9.683 1.00 92.31 139 GLN A C 1
ATOM 1086 O O . GLN A 1 139 ? -0.476 -6.556 -8.842 1.00 92.31 139 GLN A O 1
ATOM 1091 N N . LEU A 1 140 ? 0.378 -4.887 -10.092 1.00 92.81 140 LEU A N 1
ATOM 1092 C CA . LEU A 1 140 ? -0.503 -3.846 -9.562 1.00 92.81 140 LEU A CA 1
ATOM 1093 C C . LEU A 1 140 ? -1.980 -4.179 -9.809 1.00 92.81 140 LEU A C 1
ATOM 1095 O O . LEU A 1 140 ? -2.78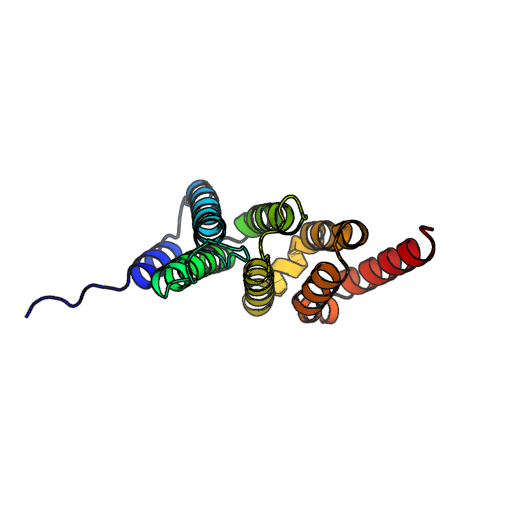9 -4.130 -8.882 1.00 92.81 140 LEU A O 1
ATOM 1099 N N . LEU A 1 141 ? -2.331 -4.570 -11.038 1.00 94.50 141 LEU A N 1
ATOM 1100 C CA . LEU A 1 141 ? -3.700 -4.956 -11.391 1.00 94.50 141 LEU A CA 1
ATOM 1101 C C . LEU A 1 141 ? -4.169 -6.192 -10.614 1.00 94.50 141 LEU A C 1
ATOM 1103 O O . LEU A 1 141 ? -5.305 -6.223 -10.130 1.00 94.50 141 LEU A O 1
ATOM 1107 N N . ARG A 1 142 ? -3.301 -7.197 -10.437 1.00 95.25 142 ARG A N 1
ATOM 1108 C CA . ARG A 1 142 ? -3.612 -8.379 -9.614 1.00 95.25 142 ARG A CA 1
ATOM 1109 C C . ARG A 1 142 ? -3.878 -7.994 -8.162 1.00 95.25 142 ARG A C 1
ATOM 1111 O O . ARG A 1 142 ? -4.906 -8.393 -7.622 1.00 95.25 142 ARG A O 1
ATOM 1118 N N . ALA A 1 143 ? -3.010 -7.185 -7.556 1.00 94.88 143 ALA A N 1
ATOM 1119 C CA . ALA A 1 143 ? -3.190 -6.717 -6.183 1.00 94.88 143 ALA A CA 1
ATOM 1120 C C . ALA A 1 143 ? -4.482 -5.892 -6.025 1.00 94.88 143 ALA A C 1
ATOM 1122 O O . ALA A 1 143 ? -5.217 -6.090 -5.064 1.00 94.88 143 ALA A O 1
ATOM 1123 N N . ALA A 1 144 ? -4.809 -5.038 -7.003 1.00 95.00 144 ALA A N 1
ATOM 1124 C CA . ALA A 1 144 ? -6.012 -4.200 -7.011 1.00 95.00 144 ALA A CA 1
ATOM 1125 C C . ALA A 1 144 ? -7.318 -4.960 -7.309 1.00 95.00 144 ALA A C 1
ATOM 1127 O O . ALA A 1 144 ? -8.405 -4.430 -7.068 1.00 95.00 144 ALA A O 1
ATOM 1128 N N . THR A 1 145 ? -7.245 -6.183 -7.844 1.00 95.50 145 THR A N 1
ATOM 1129 C CA . THR A 1 145 ? -8.410 -6.934 -8.345 1.00 95.50 145 THR A CA 1
ATOM 1130 C C . THR A 1 145 ? -9.563 -7.040 -7.336 1.00 95.50 145 THR A C 1
ATOM 1132 O O . THR A 1 145 ? -10.704 -6.807 -7.743 1.00 95.50 145 THR A O 1
ATOM 1135 N N . PRO A 1 146 ? -9.340 -7.345 -6.039 1.00 95.62 146 PRO A N 1
ATOM 1136 C CA . PRO A 1 146 ? -10.437 -7.413 -5.075 1.00 95.62 146 PRO A CA 1
ATOM 1137 C C . PRO A 1 146 ? -11.162 -6.071 -4.924 1.00 95.62 146 PRO A C 1
ATOM 1139 O O . PRO A 1 146 ? -12.386 -6.042 -4.859 1.00 95.62 146 PRO A O 1
ATOM 1142 N N . LEU A 1 147 ? -10.421 -4.958 -4.950 1.00 94.50 147 LEU A N 1
ATOM 1143 C CA . LEU A 1 147 ? -10.981 -3.614 -4.829 1.00 94.50 147 LEU A CA 1
ATOM 1144 C C . LEU A 1 147 ? -11.770 -3.204 -6.086 1.00 94.50 147 LEU A C 1
ATOM 1146 O O . LEU A 1 147 ? -12.854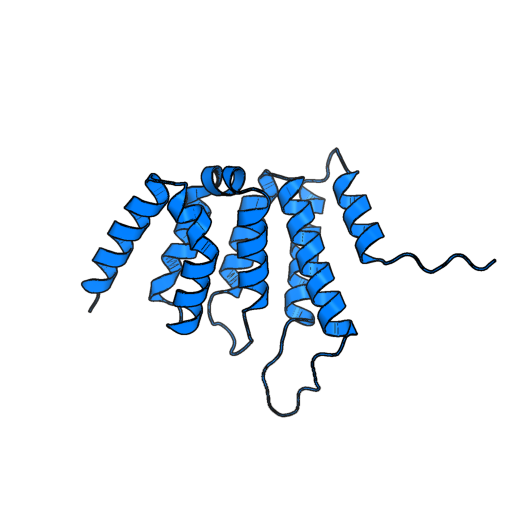 -2.633 -5.986 1.00 94.50 147 LEU A O 1
ATOM 1150 N N . ILE A 1 148 ? -11.261 -3.552 -7.272 1.00 95.19 148 ILE A N 1
ATOM 1151 C CA . ILE A 1 148 ? -11.937 -3.308 -8.558 1.00 95.19 148 ILE A CA 1
ATOM 1152 C C . ILE A 1 148 ? -13.261 -4.081 -8.638 1.00 95.19 148 ILE A C 1
ATOM 1154 O O . ILE A 1 148 ? -14.243 -3.574 -9.173 1.00 95.19 148 ILE A O 1
ATOM 1158 N N . LYS A 1 149 ? -13.314 -5.303 -8.092 1.00 93.62 149 LYS A N 1
ATOM 1159 C CA . LYS A 1 149 ? -14.541 -6.115 -8.083 1.00 93.62 149 LYS A CA 1
ATOM 1160 C C . LYS A 1 149 ? -15.653 -5.512 -7.223 1.00 93.62 149 LYS A C 1
ATOM 1162 O O . LYS A 1 149 ? -16.817 -5.694 -7.565 1.00 93.62 149 LYS A O 1
ATOM 1167 N N . VAL A 1 150 ? -15.309 -4.817 -6.136 1.00 93.31 150 VAL A N 1
ATOM 1168 C CA . VAL A 1 150 ? -16.298 -4.258 -5.195 1.00 93.31 150 VAL A CA 1
ATOM 1169 C C . VAL A 1 150 ? -16.706 -2.818 -5.512 1.00 93.31 150 VAL A C 1
ATOM 1171 O O . VAL A 1 150 ? -17.806 -2.417 -5.148 1.00 93.31 150 VAL A O 1
ATOM 1174 N N . SER A 1 151 ? -15.862 -2.034 -6.195 1.00 94.94 151 SER A N 1
ATOM 1175 C CA . SER A 1 151 ? -16.171 -0.645 -6.561 1.00 94.94 151 SER A CA 1
ATOM 1176 C C . SER A 1 151 ? -16.527 -0.517 -8.043 1.00 94.94 151 SER A C 1
ATOM 1178 O O . SER A 1 151 ? -15.651 -0.507 -8.910 1.00 94.94 151 SER A O 1
ATOM 1180 N N . LEU A 1 152 ? -17.827 -0.358 -8.326 1.00 94.56 152 LEU A N 1
ATOM 1181 C CA . LEU A 1 152 ? -18.347 -0.090 -9.673 1.00 94.56 152 LEU A CA 1
ATOM 1182 C C . LEU A 1 152 ? -17.678 1.142 -10.297 1.00 94.56 152 LEU A C 1
ATOM 1184 O O . LEU A 1 152 ? -17.179 1.078 -11.416 1.00 94.56 152 LEU A O 1
ATOM 1188 N N . ALA A 1 153 ? -17.594 2.235 -9.537 1.00 94.62 153 ALA A N 1
ATOM 1189 C CA . ALA A 1 153 ? -17.001 3.482 -10.005 1.00 94.62 153 ALA A CA 1
ATOM 1190 C C . ALA A 1 153 ? -15.512 3.325 -10.362 1.00 94.62 153 ALA A C 1
ATOM 1192 O O . ALA A 1 153 ? -15.058 3.859 -11.375 1.00 94.62 153 ALA A O 1
ATOM 1193 N N . LEU A 1 154 ? -14.748 2.566 -9.566 1.00 95.19 154 LEU A N 1
ATOM 1194 C CA . LEU A 1 154 ? -13.344 2.288 -9.869 1.00 95.19 154 LEU A CA 1
ATOM 1195 C C . LEU A 1 154 ? -13.200 1.422 -11.124 1.00 95.19 154 LEU A C 1
ATOM 1197 O O . LEU A 1 154 ? -12.335 1.691 -11.957 1.00 95.19 154 LEU A O 1
ATOM 1201 N N . ARG A 1 155 ? -14.050 0.400 -11.265 1.00 96.06 155 ARG A N 1
ATOM 1202 C CA . ARG A 1 155 ? -14.072 -0.487 -12.431 1.00 96.06 155 ARG A CA 1
ATOM 1203 C C . ARG A 1 155 ? -14.370 0.277 -13.716 1.00 96.06 155 ARG A C 1
ATOM 1205 O O . ARG A 1 155 ? -13.636 0.121 -14.690 1.00 96.06 155 ARG A O 1
ATOM 1212 N N . ASP A 1 156 ? -15.400 1.114 -13.713 1.00 96.88 156 ASP A N 1
ATOM 1213 C CA . ASP A 1 156 ? -15.816 1.870 -14.895 1.00 96.88 156 ASP A CA 1
ATOM 1214 C C . ASP A 1 156 ? -14.753 2.906 -15.285 1.00 96.88 156 ASP A C 1
ATOM 1216 O O . ASP A 1 156 ? -14.383 3.016 -16.457 1.00 96.88 156 ASP A O 1
ATOM 1220 N N . TRP A 1 157 ? -14.171 3.596 -14.297 1.00 96.75 157 TRP A N 1
ATOM 1221 C CA . TRP A 1 157 ? -13.036 4.491 -14.521 1.00 96.75 157 TRP A CA 1
ATOM 1222 C C . TRP A 1 157 ? -11.831 3.759 -15.130 1.00 96.75 157 TRP A C 1
ATOM 1224 O O . TRP A 1 157 ? -11.252 4.237 -16.109 1.00 96.75 157 TRP A O 1
ATOM 1234 N N . LEU A 1 158 ? -11.476 2.582 -14.598 1.00 95.94 158 LEU A N 1
ATOM 1235 C CA . LEU A 1 158 ? -10.356 1.785 -15.100 1.00 95.94 158 LEU A CA 1
ATOM 1236 C C . LEU A 1 158 ? -10.613 1.319 -16.537 1.00 95.94 158 LEU A C 1
ATOM 1238 O O . LEU A 1 158 ? -9.721 1.423 -17.372 1.00 95.94 158 LEU A O 1
ATOM 1242 N N . MET A 1 159 ? -11.830 0.873 -16.858 1.00 95.50 159 MET A N 1
ATOM 1243 C CA . MET A 1 159 ? -12.214 0.492 -18.222 1.00 95.50 159 MET A CA 1
ATOM 1244 C C . MET A 1 159 ? -12.059 1.649 -19.214 1.00 95.50 159 MET A C 1
ATOM 1246 O O . MET A 1 159 ? -11.537 1.456 -20.315 1.00 95.50 159 MET A O 1
ATOM 1250 N N . ILE A 1 160 ? -12.478 2.858 -18.830 1.00 95.25 160 ILE A N 1
ATOM 1251 C CA . ILE A 1 160 ? -12.312 4.062 -19.655 1.00 95.25 160 ILE A CA 1
ATOM 1252 C C . ILE A 1 160 ? -10.826 4.370 -19.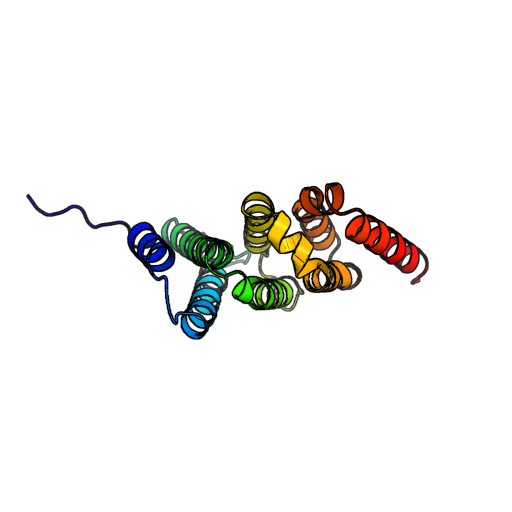859 1.00 95.25 160 ILE A C 1
ATOM 1254 O O . ILE A 1 160 ? -10.406 4.642 -20.983 1.00 95.25 160 ILE A O 1
ATOM 1258 N N . MET A 1 161 ? -10.029 4.326 -18.791 1.00 94.69 161 MET A N 1
ATOM 1259 C CA . MET A 1 161 ? -8.594 4.590 -18.863 1.00 94.69 161 MET A CA 1
ATOM 1260 C C . MET A 1 161 ? -7.874 3.562 -19.745 1.00 94.69 161 MET A C 1
ATOM 1262 O O . MET A 1 161 ? -7.194 3.961 -20.684 1.00 94.69 161 MET A O 1
ATOM 1266 N N . LEU A 1 162 ? -8.102 2.261 -19.542 1.00 92.94 162 LEU A N 1
ATOM 1267 C CA . LEU A 1 162 ? -7.517 1.204 -20.372 1.00 92.94 162 LEU A CA 1
ATOM 1268 C C . LEU A 1 162 ? -7.894 1.363 -21.848 1.00 92.94 162 LEU A C 1
ATOM 1270 O O . LEU A 1 162 ? -7.030 1.247 -22.714 1.00 92.94 162 LEU A O 1
ATOM 1274 N N . ARG A 1 163 ? -9.154 1.709 -22.151 1.00 93.94 163 ARG A N 1
ATOM 1275 C CA . ARG A 1 163 ? -9.579 2.007 -23.526 1.00 93.94 163 ARG A CA 1
ATOM 1276 C C . ARG A 1 163 ? -8.769 3.159 -24.123 1.00 93.94 163 ARG A C 1
ATOM 1278 O O . ARG A 1 163 ? -8.321 3.043 -25.255 1.00 93.94 163 ARG A O 1
ATOM 1285 N N . LYS A 1 164 ? -8.549 4.247 -23.377 1.00 91.50 164 LYS A N 1
ATOM 1286 C CA . LYS A 1 164 ? -7.726 5.379 -23.843 1.00 91.50 164 LYS A CA 1
ATOM 1287 C C . LYS A 1 164 ? -6.283 4.969 -24.134 1.00 91.50 164 LYS A C 1
ATOM 1289 O O . LYS A 1 164 ? -5.699 5.504 -25.071 1.00 91.50 164 LYS A O 1
ATOM 1294 N N . LEU A 1 165 ? -5.727 4.032 -23.366 1.00 89.12 165 LEU A N 1
ATOM 1295 C CA . LEU A 1 165 ? -4.362 3.541 -23.570 1.00 89.12 165 LEU A CA 1
ATOM 1296 C C . LEU A 1 165 ? -4.215 2.676 -24.819 1.00 89.12 165 LEU A C 1
ATOM 1298 O O . LEU A 1 165 ? -3.177 2.738 -25.461 1.00 89.12 165 LEU A O 1
ATOM 1302 N N . VAL A 1 166 ? -5.254 1.936 -25.219 1.00 88.38 166 VAL A N 1
ATOM 1303 C CA . VAL A 1 166 ? -5.248 1.194 -26.497 1.00 88.38 166 VAL A CA 1
ATOM 1304 C C . VAL A 1 166 ? -5.064 2.136 -27.695 1.00 88.38 166 VAL A C 1
ATOM 1306 O O . VAL A 1 166 ? -4.439 1.755 -28.682 1.00 88.38 166 VAL A O 1
ATOM 1309 N N . PHE A 1 167 ? -5.586 3.363 -27.599 1.00 85.75 167 PHE A N 1
ATOM 1310 C CA . PHE A 1 167 ? -5.498 4.380 -28.651 1.00 85.75 167 PHE A CA 1
ATOM 1311 C C . PHE A 1 167 ? -4.332 5.367 -28.479 1.00 85.75 167 PHE A C 1
ATOM 1313 O O . PHE A 1 167 ? -4.084 6.145 -29.394 1.00 85.75 167 PHE A O 1
ATOM 1320 N N . HIS A 1 168 ? -3.614 5.347 -27.348 1.00 66.38 168 HIS A N 1
ATOM 1321 C CA . HIS A 1 168 ? -2.332 6.045 -27.210 1.00 66.38 168 HIS A CA 1
ATOM 1322 C C . HIS A 1 168 ? -1.255 5.206 -27.910 1.00 66.38 168 HIS A C 1
ATOM 1324 O O . HIS A 1 168 ? -0.601 4.367 -27.292 1.00 66.38 168 HIS A O 1
ATOM 1330 N N . ARG A 1 169 ? -1.128 5.401 -29.222 1.00 53.41 169 ARG A N 1
ATOM 1331 C CA . ARG A 1 169 ? 0.015 4.980 -30.032 1.00 53.41 169 ARG A CA 1
ATOM 1332 C C . ARG A 1 169 ? 0.672 6.207 -30.632 1.00 53.41 169 ARG A C 1
ATOM 1334 O O . ARG A 1 169 ? -0.089 7.103 -31.057 1.00 53.41 169 ARG A O 1
#